Protein AF-A0A2M7FCU5-F1 (afdb_monomer_lite)

Secondary structure (DSSP, 8-state):
-PPP--PPPP---EEEEEEEEE-TT-SS--EEEEEEEEEE-TTS-EEEEETTEEEEEE--------

Radius of gyration: 16.96 Å; chains: 1; bounding box: 51×27×37 Å

Organism: NCBI:txid1974613

Sequence (66 aa):
MSKAKKGPLPTLEATYQMGVISIENLPENNYFNGNLGVQLAADGRVWVCIDGQAFLRFTPSGKQDG

Foldseek 3Di:
DDDPPPDPQPPWDKDKDWDWDADPPDPPPRIDTWIWMWTQDSVRKIFTDTNNHGPDIDDDDDDPPD

pLDDT: mean 80.79, std 17.55, range [43.41, 97.56]

Structure (mmCIF, N/CA/C/O backbone):
data_AF-A0A2M7FCU5-F1
#
_entry.id   AF-A0A2M7FCU5-F1
#
loop_
_atom_site.group_PDB
_atom_site.id
_atom_site.type_symbol
_atom_site.label_atom_id
_atom_site.label_alt_id
_atom_site.label_comp_id
_atom_site.label_asym_id
_atom_site.label_entity_id
_atom_site.label_seq_id
_atom_site.pdbx_PDB_ins_code
_atom_site.Cartn_x
_atom_site.Cartn_y
_atom_site.Cartn_z
_atom_site.occupancy
_atom_site.B_iso_or_equiv
_atom_site.auth_seq_id
_atom_site.auth_comp_id
_atom_site.auth_asym_id
_atom_site.auth_atom_id
_atom_site.pdbx_PDB_model_num
ATOM 1 N N . MET A 1 1 ? -36.671 -11.722 24.210 1.00 43.41 1 MET A N 1
ATOM 2 C CA . MET A 1 1 ? -35.263 -11.690 23.753 1.00 43.41 1 MET A CA 1
ATOM 3 C C . MET A 1 1 ? -35.237 -11.048 22.371 1.00 43.41 1 MET A C 1
ATOM 5 O O . MET A 1 1 ? -35.703 -11.666 21.423 1.00 43.41 1 MET A O 1
ATOM 9 N N . SER A 1 2 ? -34.836 -9.779 22.264 1.00 47.59 2 SER A N 1
ATOM 10 C CA . SER A 1 2 ? -34.844 -9.052 20.986 1.00 47.59 2 SER A CA 1
ATOM 11 C C . SER A 1 2 ? -33.576 -9.383 20.200 1.00 47.59 2 SER A C 1
ATOM 13 O O . SER A 1 2 ? -32.473 -9.217 20.718 1.00 47.59 2 SER A O 1
ATOM 15 N N . LYS A 1 3 ? -33.721 -9.890 18.970 1.00 49.44 3 LYS A N 1
ATOM 16 C CA . LYS A 1 3 ? -32.589 -10.103 18.063 1.00 49.44 3 LYS A CA 1
ATOM 17 C C . LYS A 1 3 ? -32.067 -8.737 17.622 1.00 49.44 3 LYS A C 1
ATOM 19 O O . LYS A 1 3 ? -32.805 -7.970 17.007 1.00 49.44 3 LYS A O 1
ATOM 24 N N . ALA A 1 4 ? -30.803 -8.445 17.920 1.00 49.34 4 ALA A N 1
ATOM 25 C CA . ALA A 1 4 ? -30.119 -7.284 17.368 1.00 49.34 4 ALA A CA 1
ATOM 26 C C . ALA A 1 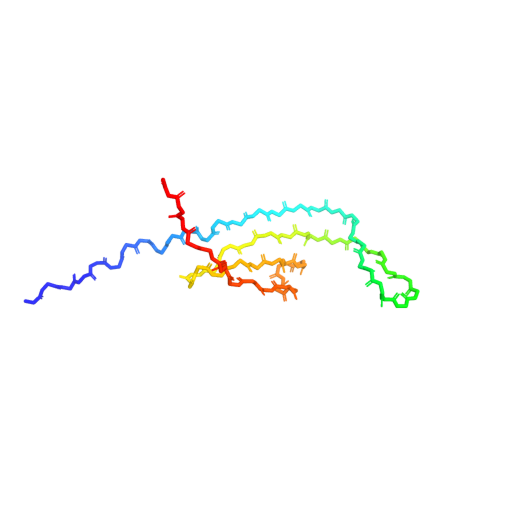4 ? -30.173 -7.361 15.833 1.00 49.34 4 ALA A C 1
ATOM 28 O O . ALA A 1 4 ? -29.659 -8.305 15.229 1.00 49.34 4 ALA A O 1
ATOM 29 N N . LYS A 1 5 ? -30.833 -6.387 15.199 1.00 48.84 5 LYS A N 1
ATOM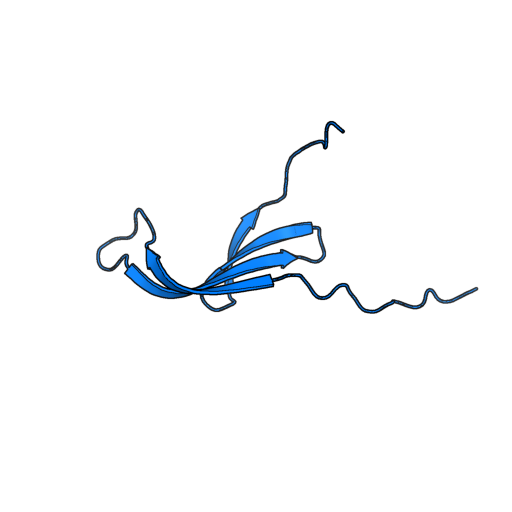 30 C CA . LYS A 1 5 ? -30.752 -6.198 13.751 1.00 48.84 5 LYS A CA 1
ATOM 31 C C . LYS A 1 5 ? -29.310 -5.794 13.444 1.00 48.84 5 LYS A C 1
ATOM 33 O O . LYS A 1 5 ? -28.891 -4.707 13.830 1.00 48.84 5 LYS A O 1
ATOM 38 N N . LYS A 1 6 ? -28.549 -6.668 12.779 1.00 47.69 6 LYS A N 1
ATOM 39 C CA . LYS A 1 6 ? -27.289 -6.277 12.137 1.00 47.69 6 LYS A CA 1
ATOM 40 C C . LYS A 1 6 ? -27.666 -5.247 11.072 1.00 47.69 6 LYS A C 1
ATOM 42 O O . LYS A 1 6 ? -28.265 -5.610 10.063 1.00 47.69 6 LYS A O 1
ATOM 47 N N . GLY A 1 7 ? -27.413 -3.968 11.353 1.00 43.94 7 GLY A N 1
ATOM 48 C CA . GLY A 1 7 ? -27.463 -2.924 10.333 1.00 43.94 7 GLY A CA 1
ATOM 49 C C . GLY A 1 7 ? -26.496 -3.256 9.189 1.00 43.94 7 GLY A C 1
ATOM 50 O O . GLY A 1 7 ? -25.700 -4.194 9.324 1.00 43.94 7 GLY A O 1
ATOM 51 N N . PRO A 1 8 ? -26.553 -2.524 8.065 1.00 48.31 8 PRO A N 1
ATOM 52 C CA . PRO A 1 8 ? -25.549 -2.663 7.018 1.00 48.31 8 PRO A CA 1
ATOM 53 C C . PRO A 1 8 ? -24.172 -2.562 7.674 1.00 48.31 8 PRO A C 1
ATOM 55 O O . PRO A 1 8 ? -23.933 -1.643 8.461 1.00 48.31 8 PRO A O 1
ATOM 58 N N . LEU A 1 9 ? -23.298 -3.538 7.420 1.00 48.84 9 LEU A N 1
ATOM 59 C CA . LEU A 1 9 ? -21.894 -3.386 7.788 1.00 48.84 9 LEU A CA 1
ATOM 60 C C . LEU A 1 9 ? -21.422 -2.081 7.134 1.00 48.84 9 LEU A C 1
ATOM 62 O O . LEU A 1 9 ? -21.763 -1.880 5.964 1.00 48.84 9 LEU A O 1
ATOM 66 N N . PRO A 1 10 ? -20.719 -1.189 7.856 1.00 53.66 10 PRO A N 1
ATOM 67 C CA . PRO A 1 10 ? -20.181 0.015 7.244 1.00 53.66 10 PRO A CA 1
ATOM 68 C C . PRO A 1 10 ? -19.431 -0.407 5.983 1.00 53.66 10 PRO A C 1
ATOM 70 O O . PRO A 1 10 ? -18.575 -1.295 6.035 1.00 53.66 10 PRO A O 1
ATOM 73 N N . THR A 1 11 ? -19.829 0.154 4.840 1.00 55.22 11 THR A N 1
ATOM 74 C CA . THR A 1 11 ? -19.067 0.032 3.602 1.00 55.22 11 THR A CA 1
ATOM 75 C C . THR A 1 11 ? -17.658 0.467 3.950 1.00 55.22 11 THR A C 1
ATOM 77 O O . THR A 1 11 ? -17.458 1.588 4.407 1.00 55.22 11 THR A O 1
ATOM 80 N N . LEU A 1 12 ? -16.714 -0.465 3.867 1.00 63.59 12 LEU A N 1
ATOM 81 C CA . LEU A 1 12 ? -15.328 -0.193 4.204 1.00 63.59 12 LEU A CA 1
ATOM 82 C C . LEU A 1 12 ? -14.854 0.920 3.270 1.00 63.59 12 LEU A C 1
ATOM 84 O O . LEU A 1 12 ? -14.742 0.694 2.066 1.00 63.59 12 LEU A O 1
ATOM 88 N N . GLU A 1 13 ? -14.657 2.118 3.823 1.00 81.44 13 GLU A N 1
ATOM 89 C CA . GLU A 1 13 ? -14.149 3.274 3.091 1.00 81.44 13 GLU A CA 1
ATOM 90 C C . GLU A 1 13 ? -12.820 2.867 2.450 1.00 81.44 13 GLU A C 1
ATOM 92 O O . GLU A 1 13 ? -11.886 2.422 3.133 1.00 81.44 13 GLU A O 1
ATOM 97 N N . ALA A 1 14 ? -12.773 2.945 1.124 1.00 86.88 14 ALA A N 1
ATOM 98 C CA . ALA A 1 14 ? -11.588 2.629 0.358 1.00 86.88 14 ALA A CA 1
ATOM 99 C C . ALA A 1 14 ? -11.418 3.637 -0.774 1.00 86.88 14 ALA A C 1
ATOM 101 O O . ALA A 1 14 ? -12.356 3.910 -1.524 1.00 86.88 14 ALA A O 1
ATOM 102 N N . THR A 1 15 ? -10.201 4.145 -0.912 1.00 92.75 15 THR A N 1
ATOM 103 C CA . THR A 1 15 ? -9.809 5.032 -2.009 1.00 92.75 15 THR A CA 1
ATOM 104 C C . THR A 1 15 ? -8.788 4.310 -2.860 1.00 92.75 15 THR A C 1
ATOM 106 O O . THR A 1 15 ? -7.894 3.662 -2.320 1.00 92.75 15 THR A O 1
ATOM 10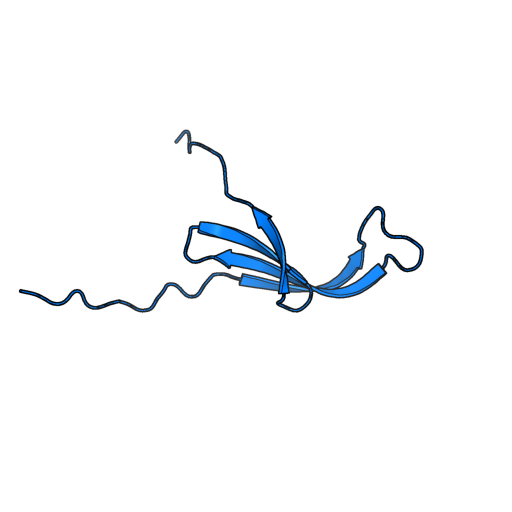9 N N . TYR A 1 16 ? -8.919 4.433 -4.178 1.00 94.38 16 TYR A N 1
ATOM 110 C CA . TYR A 1 16 ? -8.059 3.784 -5.160 1.00 94.38 16 TYR A CA 1
ATOM 111 C C . TYR A 1 16 ? -7.633 4.777 -6.237 1.00 94.38 16 TYR A C 1
ATOM 113 O O . TYR A 1 16 ? -8.424 5.627 -6.645 1.00 94.38 16 TYR A O 1
ATOM 121 N N . GLN A 1 17 ? -6.396 4.644 -6.705 1.00 96.56 17 GLN A N 1
ATOM 122 C CA . GLN A 1 17 ? -5.820 5.464 -7.757 1.00 96.56 17 GLN A CA 1
ATOM 123 C C . GLN A 1 17 ? -4.938 4.605 -8.668 1.00 96.56 17 GLN A C 1
ATOM 125 O O . GLN A 1 17 ? -3.977 3.976 -8.223 1.00 96.56 17 GLN A O 1
ATOM 130 N N . MET A 1 18 ? -5.229 4.648 -9.969 1.00 97.56 18 MET A N 1
ATOM 131 C CA . MET A 1 18 ? -4.346 4.093 -10.993 1.00 97.56 18 MET A CA 1
ATOM 132 C C . MET A 1 18 ? -3.119 4.984 -11.187 1.00 97.56 18 MET A C 1
ATOM 134 O O . MET A 1 18 ? -3.254 6.209 -11.284 1.00 97.56 18 MET A O 1
ATOM 138 N N . GLY A 1 19 ? -1.942 4.370 -11.311 1.00 96.44 19 GLY A N 1
ATOM 139 C CA . GLY A 1 19 ? -0.706 5.083 -11.618 1.00 96.44 19 GLY A CA 1
ATOM 140 C C . GLY A 1 19 ? 0.525 4.184 -11.692 1.00 96.44 19 GLY A C 1
ATOM 141 O O . GLY A 1 19 ? 0.428 2.958 -11.655 1.00 96.44 19 GLY A O 1
ATOM 142 N N . VAL A 1 20 ? 1.690 4.825 -11.793 1.00 95.94 20 VAL A N 1
ATOM 143 C CA . VAL A 1 20 ? 2.992 4.164 -11.653 1.00 95.94 20 VAL A CA 1
ATOM 144 C C . VAL A 1 20 ? 3.310 4.054 -10.165 1.00 95.94 20 VAL A C 1
ATOM 146 O O . VAL A 1 20 ? 3.348 5.059 -9.457 1.00 95.94 20 VAL A O 1
ATOM 149 N N . ILE A 1 21 ? 3.546 2.835 -9.700 1.00 94.56 21 ILE A N 1
ATOM 150 C CA . ILE A 1 21 ? 3.946 2.506 -8.336 1.00 94.56 21 ILE A CA 1
ATOM 151 C C . ILE A 1 21 ? 5.448 2.244 -8.346 1.00 94.56 21 ILE A C 1
ATOM 153 O O . ILE A 1 21 ? 5.935 1.463 -9.162 1.00 94.56 21 ILE A O 1
ATOM 157 N N . SER A 1 22 ? 6.173 2.883 -7.430 1.00 92.62 22 SER A N 1
ATOM 158 C CA . SER A 1 22 ? 7.582 2.599 -7.159 1.00 92.62 22 SER A CA 1
ATOM 159 C C . SER A 1 22 ? 7.726 1.932 -5.798 1.00 92.62 22 SER A C 1
ATOM 161 O O . SER A 1 22 ? 7.241 2.472 -4.803 1.00 92.62 22 SER A O 1
ATOM 163 N N . ILE A 1 23 ? 8.420 0.798 -5.732 1.00 90.06 23 ILE A N 1
ATOM 164 C CA . ILE A 1 23 ? 8.788 0.165 -4.460 1.00 90.06 23 ILE A CA 1
ATOM 165 C C . ILE A 1 23 ? 10.291 0.347 -4.254 1.00 90.06 23 ILE A C 1
ATOM 167 O O . ILE A 1 23 ? 11.103 -0.008 -5.105 1.00 90.06 23 ILE A O 1
ATOM 171 N N . GLU A 1 24 ? 10.684 0.926 -3.128 1.00 88.62 24 GLU A N 1
ATOM 172 C CA . GLU A 1 24 ? 12.101 1.062 -2.794 1.00 88.62 24 GLU A CA 1
ATOM 173 C C . GLU A 1 24 ? 12.708 -0.296 -2.413 1.00 88.62 24 GLU A C 1
ATOM 175 O O . GLU A 1 24 ? 12.031 -1.163 -1.864 1.00 88.62 24 GLU A O 1
ATOM 180 N N . ASN A 1 25 ? 14.007 -0.469 -2.665 1.00 86.50 25 ASN A N 1
ATOM 181 C CA . ASN A 1 25 ? 14.784 -1.659 -2.285 1.00 86.50 25 ASN A CA 1
ATOM 182 C C . ASN A 1 25 ? 14.370 -2.987 -2.952 1.00 86.50 25 ASN A C 1
ATOM 184 O O . ASN A 1 25 ? 14.784 -4.052 -2.494 1.00 86.50 25 ASN A O 1
ATOM 188 N N . LEU A 1 26 ? 13.600 -2.950 -4.043 1.00 84.81 26 LEU A N 1
ATOM 189 C CA . LEU A 1 26 ? 13.529 -4.081 -4.970 1.00 84.81 26 LEU A CA 1
ATOM 190 C C . LEU A 1 26 ? 14.720 -4.040 -5.948 1.00 84.81 26 LEU A C 1
ATOM 192 O O . LEU A 1 26 ? 15.226 -2.952 -6.237 1.00 84.81 26 LEU A O 1
ATOM 196 N N . PRO A 1 27 ? 15.178 -5.199 -6.464 1.00 84.56 27 PRO A N 1
ATOM 197 C CA . PRO A 1 27 ? 16.105 -5.247 -7.599 1.00 84.56 27 PRO A CA 1
ATOM 198 C C . PRO A 1 27 ? 15.489 -4.591 -8.855 1.00 84.56 27 PRO A C 1
ATOM 200 O O . PRO A 1 27 ? 14.382 -4.056 -8.801 1.00 84.56 27 PRO A O 1
ATOM 203 N N . GLU A 1 28 ? 16.211 -4.601 -9.983 1.00 84.94 28 GLU A N 1
ATOM 204 C CA . GLU A 1 28 ? 15.793 -3.956 -11.242 1.00 84.94 28 GLU A CA 1
ATOM 205 C C . GLU A 1 28 ? 14.299 -4.150 -11.584 1.00 84.94 28 GLU A C 1
ATOM 207 O O . GLU A 1 28 ? 13.736 -5.226 -11.379 1.00 84.94 28 GLU A O 1
ATOM 212 N N . ASN A 1 29 ? 13.684 -3.117 -12.179 1.00 80.81 29 ASN A N 1
ATOM 213 C CA . ASN A 1 29 ? 12.241 -3.002 -12.463 1.00 80.81 29 ASN A CA 1
ATOM 214 C C . ASN A 1 29 ? 11.358 -2.790 -11.224 1.00 80.81 29 ASN A C 1
ATOM 216 O O . ASN A 1 29 ? 10.288 -3.377 -11.082 1.00 80.81 29 ASN A O 1
ATOM 220 N N . ASN A 1 30 ? 11.768 -1.880 -10.346 1.00 87.56 30 ASN A N 1
ATOM 221 C CA . ASN A 1 30 ? 11.010 -1.507 -9.154 1.00 87.56 30 ASN A CA 1
ATOM 222 C C . ASN A 1 30 ? 9.858 -0.510 -9.414 1.00 87.56 30 ASN A C 1
ATOM 224 O O . ASN A 1 30 ? 9.276 0.015 -8.463 1.00 87.56 30 ASN A O 1
ATOM 228 N N . TYR A 1 31 ? 9.534 -0.265 -10.688 1.00 92.44 31 TYR A N 1
ATOM 229 C CA . TYR A 1 31 ? 8.417 0.558 -11.144 1.00 92.44 31 TYR A CA 1
ATOM 230 C C . TYR A 1 31 ? 7.444 -0.294 -11.952 1.00 92.44 31 TYR A C 1
ATOM 232 O O . TYR A 1 31 ? 7.851 -0.996 -12.877 1.00 92.44 31 TYR A O 1
ATOM 240 N N . PHE A 1 32 ? 6.155 -0.194 -11.653 1.00 92.6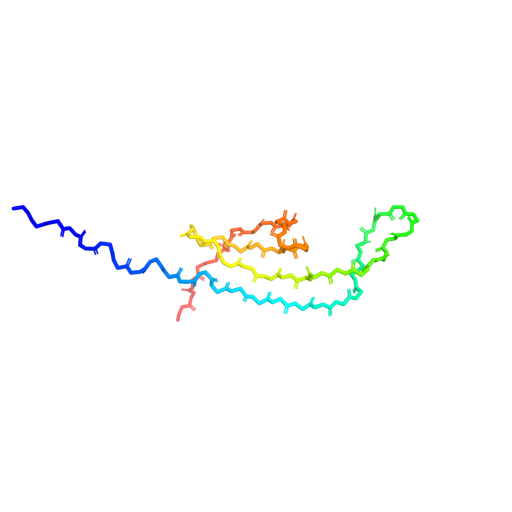9 32 PHE A N 1
ATOM 241 C CA . PHE A 1 32 ? 5.115 -0.876 -12.419 1.00 92.69 32 PHE A CA 1
ATOM 242 C C . PHE A 1 32 ? 3.808 -0.089 -12.388 1.00 92.69 32 PHE A C 1
ATOM 244 O O . PHE A 1 32 ? 3.554 0.687 -11.471 1.00 92.69 32 PHE A O 1
ATOM 251 N N . ASN A 1 33 ? 2.970 -0.276 -13.406 1.00 96.00 33 ASN A N 1
ATOM 252 C CA . ASN A 1 33 ? 1.619 0.277 -13.397 1.00 96.00 33 ASN A CA 1
ATOM 253 C C . ASN A 1 33 ? 0.724 -0.588 -12.512 1.00 96.00 33 ASN A C 1
ATOM 255 O O . ASN A 1 33 ? 0.747 -1.810 -12.638 1.00 96.00 33 ASN A O 1
ATOM 259 N N . GLY A 1 34 ? -0.092 0.040 -11.674 1.00 95.12 34 GLY A N 1
ATOM 260 C CA . GLY A 1 34 ? -1.047 -0.669 -10.833 1.00 95.12 34 GLY A CA 1
ATOM 261 C C . GLY A 1 34 ? -2.067 0.263 -10.197 1.00 95.12 34 GLY A C 1
ATOM 262 O O . GLY A 1 34 ? -2.004 1.489 -10.341 1.00 95.12 34 GLY A O 1
ATOM 263 N N . ASN A 1 35 ? -3.023 -0.336 -9.499 1.00 97.12 35 ASN A N 1
ATOM 264 C CA . ASN A 1 35 ? -4.015 0.367 -8.705 1.00 97.12 35 ASN A CA 1
ATOM 265 C C . ASN A 1 35 ? -3.565 0.423 -7.242 1.00 97.12 35 ASN A C 1
ATOM 267 O O . ASN A 1 35 ? -3.597 -0.593 -6.546 1.00 97.12 35 ASN A O 1
ATOM 271 N N . LEU A 1 36 ? -3.156 1.595 -6.763 1.00 96.69 36 LEU A N 1
ATOM 272 C CA . LEU A 1 36 ? -2.807 1.792 -5.359 1.00 96.69 36 LEU A CA 1
ATOM 273 C C . LEU A 1 36 ? -4.059 2.179 -4.579 1.00 96.69 36 LEU A C 1
ATOM 275 O O . LEU A 1 36 ? -4.776 3.098 -4.973 1.00 96.69 36 LEU A O 1
ATOM 279 N N . GLY A 1 37 ? -4.308 1.511 -3.458 1.00 94.44 37 GLY A N 1
ATOM 280 C CA . GLY A 1 37 ? -5.452 1.809 -2.609 1.00 94.44 37 GLY A CA 1
ATOM 281 C C . GLY A 1 37 ? -5.130 1.895 -1.130 1.00 94.44 37 GLY A C 1
ATOM 282 O O . GLY A 1 37 ? -4.153 1.324 -0.652 1.00 94.44 37 GLY A O 1
ATOM 283 N N . VAL A 1 38 ? -5.997 2.588 -0.399 1.00 93.94 38 VAL A N 1
ATOM 284 C CA . VAL A 1 38 ? -6.051 2.569 1.065 1.00 93.94 38 VAL A CA 1
ATOM 285 C C . VAL A 1 38 ? -7.439 2.102 1.466 1.00 93.94 38 VAL A C 1
ATOM 287 O O . VAL A 1 38 ? -8.426 2.647 0.981 1.00 93.94 38 VAL A O 1
ATOM 290 N N . GLN A 1 39 ? -7.514 1.100 2.337 1.00 92.19 39 GLN A N 1
ATOM 291 C CA . GLN A 1 39 ? -8.765 0.502 2.796 1.00 92.19 39 GLN A CA 1
ATOM 292 C C . GLN A 1 39 ? -8.792 0.409 4.322 1.00 92.19 39 GLN A C 1
ATOM 294 O O . GLN A 1 39 ? -7.808 0.013 4.948 1.00 92.19 39 GLN A O 1
ATOM 299 N N . LEU A 1 40 ? -9.938 0.725 4.924 1.00 89.88 40 LEU A N 1
ATOM 300 C CA . LEU A 1 40 ? -10.204 0.408 6.326 1.00 89.88 40 LEU A CA 1
ATOM 301 C C . LEU A 1 40 ? -10.728 -1.024 6.446 1.00 89.88 40 LEU A C 1
ATOM 303 O O . LEU A 1 40 ? -11.630 -1.426 5.721 1.00 89.88 40 LEU A O 1
ATOM 307 N N . ALA A 1 41 ? -10.175 -1.807 7.362 1.00 84.50 41 ALA A N 1
ATOM 308 C CA . ALA A 1 41 ? -10.692 -3.118 7.714 1.00 84.50 41 ALA A CA 1
ATOM 309 C C . ALA A 1 41 ? -11.772 -3.001 8.797 1.00 84.50 41 ALA A C 1
ATOM 311 O O . ALA A 1 41 ? -11.807 -2.049 9.576 1.00 84.50 41 ALA A O 1
ATOM 312 N N . ALA A 1 42 ? -12.637 -4.013 8.888 1.00 83.25 42 ALA A N 1
ATOM 313 C CA . ALA A 1 42 ? -13.724 -4.037 9.871 1.00 83.25 42 ALA A CA 1
ATOM 314 C C . ALA A 1 42 ? -13.238 -4.027 11.336 1.00 83.25 42 ALA A C 1
ATOM 316 O O . ALA A 1 42 ? -14.003 -3.680 12.231 1.00 83.25 42 ALA A O 1
ATOM 317 N N . ASP A 1 43 ? -11.983 -4.412 11.581 1.00 83.50 43 ASP A N 1
ATOM 318 C CA . ASP A 1 43 ? -11.326 -4.394 12.892 1.00 83.50 43 ASP A CA 1
ATOM 319 C C . ASP A 1 43 ? -10.569 -3.080 13.176 1.00 83.50 43 ASP A C 1
ATOM 321 O O . ASP A 1 43 ? -9.831 -2.996 14.156 1.00 83.50 43 ASP A O 1
ATOM 325 N N . GLY A 1 44 ? -10.738 -2.056 12.330 1.00 84.88 44 GLY A N 1
ATOM 326 C CA . GLY A 1 44 ? -10.103 -0.745 12.478 1.00 84.88 44 GLY A CA 1
ATOM 327 C C . GLY A 1 44 ? -8.664 -0.673 11.965 1.00 84.88 44 GLY A C 1
ATOM 328 O O . GLY A 1 44 ? -8.022 0.370 12.097 1.00 84.88 44 GLY A O 1
ATOM 329 N N . ARG A 1 45 ? -8.133 -1.748 11.369 1.00 88.44 45 ARG A N 1
ATOM 330 C CA . ARG A 1 45 ? -6.824 -1.705 10.703 1.00 88.44 45 ARG A CA 1
ATOM 331 C C . ARG A 1 45 ? -6.894 -0.915 9.402 1.00 88.44 45 ARG A C 1
ATOM 333 O O . ARG A 1 45 ? -7.912 -0.909 8.719 1.00 88.44 45 ARG A O 1
ATOM 340 N N . VAL A 1 46 ? -5.772 -0.313 9.031 1.00 91.69 46 VAL A N 1
ATOM 341 C CA . VAL A 1 46 ? -5.594 0.368 7.745 1.00 91.69 46 VAL A CA 1
ATOM 342 C C . VAL A 1 46 ? -4.747 -0.526 6.846 1.00 91.69 46 VAL A C 1
ATOM 344 O O . VAL A 1 46 ? -3.702 -1.021 7.274 1.00 91.69 46 VAL A O 1
ATOM 347 N N . TRP A 1 47 ? -5.196 -0.768 5.619 1.00 94.06 47 TRP A N 1
ATOM 348 C CA . TRP A 1 47 ? -4.481 -1.546 4.610 1.00 94.06 47 TRP A CA 1
ATOM 349 C C . TRP A 1 47 ? -4.050 -0.628 3.472 1.00 94.06 47 TRP A C 1
ATOM 351 O O . TRP A 1 47 ? -4.861 0.147 2.973 1.00 94.06 47 TRP A O 1
ATOM 361 N N . VAL A 1 48 ? -2.793 -0.738 3.044 1.00 94.31 48 VAL A N 1
ATOM 362 C CA . VAL A 1 48 ? -2.355 -0.238 1.733 1.00 94.31 48 VAL A CA 1
ATOM 363 C C . VAL A 1 48 ? -2.403 -1.413 0.771 1.00 94.31 48 VAL A C 1
ATOM 365 O O . VAL A 1 48 ? -1.791 -2.453 1.028 1.00 94.31 48 VAL A O 1
ATOM 368 N N . CYS A 1 49 ? -3.155 -1.253 -0.310 1.00 94.75 49 CYS A N 1
ATOM 369 C CA . CYS A 1 49 ? -3.448 -2.286 -1.289 1.00 94.75 49 CYS A CA 1
ATOM 370 C C . CYS A 1 49 ? -2.784 -1.974 -2.632 1.00 94.75 49 CYS A C 1
ATOM 372 O O . CYS A 1 49 ? -2.752 -0.820 -3.049 1.00 94.75 49 CYS A O 1
ATOM 374 N N . ILE A 1 50 ? -2.321 -3.007 -3.330 1.00 95.06 50 ILE A N 1
ATOM 375 C CA . ILE A 1 50 ? -1.881 -2.947 -4.728 1.00 95.06 50 ILE A CA 1
ATOM 376 C C . ILE A 1 50 ? -2.771 -3.917 -5.504 1.00 95.06 50 ILE A C 1
ATOM 378 O O . ILE A 1 50 ? -2.886 -5.081 -5.127 1.00 95.06 50 ILE A O 1
ATOM 382 N N . ASP A 1 51 ? -3.472 -3.424 -6.523 1.00 94.12 51 ASP A N 1
ATOM 383 C CA . ASP A 1 51 ? -4.451 -4.182 -7.318 1.00 94.12 51 ASP A CA 1
ATOM 384 C C . ASP A 1 51 ? -5.497 -4.911 -6.455 1.00 94.12 51 ASP A C 1
ATOM 386 O O . ASP A 1 51 ? -5.855 -6.066 -6.680 1.00 94.12 51 ASP A O 1
ATOM 390 N N . GLY A 1 52 ? -5.973 -4.223 -5.411 1.00 89.31 52 GLY A N 1
ATOM 391 C CA . GLY A 1 52 ? -6.966 -4.748 -4.467 1.00 89.31 52 GLY A CA 1
ATOM 392 C C . GLY A 1 52 ? -6.426 -5.777 -3.465 1.00 89.31 52 GLY A C 1
ATOM 393 O O . GLY A 1 52 ? -7.184 -6.253 -2.622 1.00 89.31 52 GLY A O 1
ATOM 394 N N . GLN A 1 53 ? -5.132 -6.107 -3.507 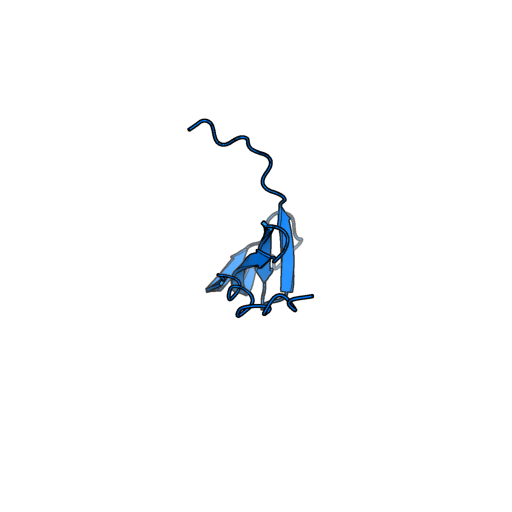1.00 91.25 53 GLN A N 1
ATOM 395 C CA . GLN A 1 53 ? -4.489 -7.030 -2.571 1.00 91.25 53 GLN A CA 1
ATOM 396 C C . GLN A 1 53 ? -3.727 -6.268 -1.487 1.00 91.25 53 GLN A C 1
ATOM 398 O O . GLN A 1 53 ? -2.972 -5.346 -1.783 1.00 91.25 53 GLN A O 1
ATOM 403 N N . ALA A 1 54 ? -3.894 -6.664 -0.222 1.00 91.94 54 ALA A N 1
ATOM 404 C CA . ALA A 1 54 ? -3.218 -6.016 0.901 1.00 91.94 54 ALA A CA 1
ATOM 405 C C . ALA A 1 54 ? -1.693 -6.214 0.829 1.00 91.94 54 ALA A C 1
ATOM 407 O O . ALA A 1 54 ? -1.210 -7.338 0.968 1.00 91.94 54 ALA A O 1
ATOM 408 N N . PHE A 1 55 ? -0.955 -5.114 0.685 1.00 92.69 55 PHE A N 1
ATOM 409 C CA . PHE A 1 55 ? 0.507 -5.074 0.641 1.00 92.69 55 PHE A CA 1
ATOM 410 C C . PHE A 1 55 ? 1.105 -4.725 2.011 1.00 92.69 55 PHE A C 1
ATOM 412 O O . PHE A 1 55 ? 1.985 -5.427 2.504 1.00 92.69 55 PHE A O 1
ATOM 419 N N . LEU A 1 56 ? 0.571 -3.695 2.675 1.00 92.44 56 LEU A N 1
ATOM 420 C CA . LEU A 1 56 ? 0.940 -3.314 4.043 1.00 92.44 56 LEU A CA 1
ATOM 421 C C . LEU A 1 56 ? -0.304 -3.215 4.924 1.00 92.44 56 LEU A C 1
ATOM 423 O O . LEU A 1 56 ? -1.391 -2.877 4.453 1.00 92.44 56 LEU A O 1
ATOM 427 N N . ARG A 1 57 ? -0.143 -3.508 6.218 1.00 92.69 57 ARG A N 1
ATOM 428 C CA . ARG A 1 57 ? -1.214 -3.428 7.217 1.00 92.69 57 ARG A CA 1
ATOM 429 C C . ARG A 1 57 ? -0.699 -2.721 8.455 1.00 92.69 57 ARG A C 1
ATOM 431 O O . ARG A 1 57 ? 0.346 -3.090 8.983 1.00 92.69 57 ARG A O 1
ATOM 438 N N . PHE A 1 58 ? -1.468 -1.761 8.943 1.00 90.12 58 PHE A N 1
ATOM 439 C CA . PHE A 1 58 ? -1.133 -0.992 10.132 1.00 90.12 58 PHE A CA 1
ATOM 440 C C . PHE A 1 58 ? -2.286 -1.069 1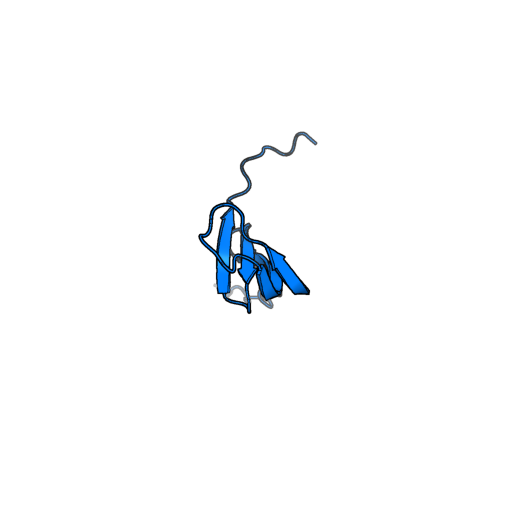1.127 1.00 90.12 58 PHE A C 1
ATOM 442 O O . PHE A 1 58 ? -3.460 -1.004 10.752 1.00 90.12 58 PHE A O 1
ATOM 449 N N . THR A 1 59 ? -1.938 -1.186 12.404 1.00 90.56 59 THR A N 1
ATOM 450 C CA . THR A 1 59 ? -2.872 -0.952 13.505 1.00 90.56 59 THR A CA 1
ATOM 451 C C . THR A 1 59 ? -2.569 0.444 14.034 1.00 90.56 59 THR A C 1
ATOM 453 O O . THR A 1 59 ? -1.450 0.648 14.508 1.00 90.56 59 THR A O 1
ATOM 456 N N . PRO A 1 60 ? -3.499 1.409 13.949 1.00 84.38 60 PRO A N 1
ATOM 457 C CA . PRO A 1 60 ? -3.283 2.726 14.531 1.00 84.38 60 PRO A CA 1
ATOM 458 C C . PRO A 1 60 ? -2.956 2.596 16.026 1.00 84.38 60 PRO A C 1
ATOM 460 O O . PRO A 1 60 ? -3.763 2.091 16.803 1.00 84.38 60 PRO A O 1
ATOM 463 N N . SER A 1 61 ? -1.758 3.017 16.431 1.00 79.44 61 SER A N 1
ATOM 464 C CA . SER A 1 61 ? -1.316 3.010 17.827 1.00 79.44 61 SER A CA 1
ATOM 465 C C . SER A 1 61 ? -1.237 4.451 18.329 1.00 79.44 61 SER A C 1
ATOM 467 O O . SER A 1 61 ? -0.173 5.064 18.307 1.00 79.44 61 SER A O 1
ATOM 469 N N . GLY A 1 62 ? -2.374 5.026 18.722 1.00 70.44 62 GLY A N 1
ATOM 470 C CA . GLY A 1 62 ? -2.430 6.399 19.222 1.00 70.44 62 GLY A CA 1
ATOM 471 C C . GLY A 1 62 ? -3.665 6.655 20.078 1.00 70.44 62 GLY A C 1
ATOM 472 O O . GLY A 1 62 ? -4.779 6.305 19.696 1.00 70.44 62 GLY A O 1
ATOM 473 N N . LYS A 1 63 ? -3.449 7.262 21.247 1.00 59.78 63 LYS A N 1
ATOM 474 C CA . LYS A 1 63 ? -4.489 7.856 22.088 1.00 59.78 63 LYS A CA 1
ATOM 475 C C . LYS A 1 63 ? -4.930 9.155 21.398 1.00 59.78 63 LYS A C 1
ATOM 477 O O . LYS A 1 63 ? -4.072 9.962 21.055 1.00 59.78 63 LYS A O 1
ATOM 482 N N . GLN A 1 64 ? -6.228 9.344 21.152 1.00 54.84 64 GLN A N 1
ATOM 483 C CA . GLN A 1 64 ? -6.742 10.673 20.809 1.00 54.84 64 GLN A CA 1
ATOM 484 C C . GLN A 1 64 ? -6.623 11.533 22.068 1.00 54.84 64 GLN A C 1
ATOM 486 O O . GLN A 1 64 ? -7.438 11.394 22.978 1.00 54.84 64 GLN A O 1
ATOM 491 N N . ASP A 1 65 ? -5.598 12.377 22.142 1.00 54.22 65 ASP A N 1
ATOM 492 C CA . ASP A 1 65 ? -5.646 13.527 23.037 1.00 54.22 65 ASP A CA 1
ATOM 493 C C . ASP A 1 65 ? -6.597 14.530 22.369 1.00 54.22 65 ASP A C 1
ATOM 495 O O . ASP A 1 65 ? -6.283 15.110 21.326 1.00 54.22 65 ASP A O 1
ATOM 499 N N . GLY A 1 66 ? -7.827 14.564 22.886 1.00 51.81 66 GLY A N 1
ATOM 500 C CA . GLY A 1 66 ? -8.882 15.493 22.480 1.00 51.81 66 GLY A CA 1
ATOM 501 C C . GLY A 1 66 ? -8.764 16.849 23.155 1.00 51.81 66 GLY A C 1
ATOM 502 O O . GLY A 1 66 ? -8.061 16.943 24.188 1.00 51.81 66 GLY A O 1
#